Protein AF-A0A554N3Z4-F1 (afdb_monomer_lite)

Secondary structure (DSSP, 8-state):
--------------EEEEEEEEEEEE-TT--TT----EEEEEEETTTTEEEEEEE-SS-EEEEEE-HHHHTSHHHHHHHHSTTTTTHHHHHHHHHTT---HHHHHHHHHHHTTTPPPPEEEEEE--

Structure (mmCIF, N/CA/C/O backbone):
data_AF-A0A554N3Z4-F1
#
_entry.id   AF-A0A554N3Z4-F1
#
loop_
_atom_site.group_PDB
_atom_site.id
_atom_site.type_symbol
_atom_site.label_atom_id
_atom_site.label_alt_id
_atom_site.label_comp_id
_atom_site.label_asym_id
_atom_site.label_entity_id
_atom_site.label_seq_id
_atom_site.pdbx_PDB_ins_code
_atom_site.Cartn_x
_atom_site.Cartn_y
_atom_site.Cartn_z
_atom_site.occupancy
_atom_site.B_iso_or_equiv
_atom_site.auth_seq_id
_atom_site.auth_comp_id
_atom_site.auth_asym_id
_atom_site.auth_atom_id
_atom_site.pdbx_PDB_model_num
ATOM 1 N N . MET A 1 1 ? 14.330 23.420 52.327 1.00 40.69 1 MET A N 1
ATOM 2 C CA . MET A 1 1 ? 14.456 22.226 51.460 1.00 40.69 1 MET A CA 1
ATOM 3 C C . MET A 1 1 ? 13.269 22.189 50.509 1.00 40.69 1 MET A C 1
ATOM 5 O O . MET A 1 1 ? 12.160 21.938 50.955 1.00 40.69 1 MET A O 1
ATOM 9 N N . GLN A 1 2 ? 13.471 22.502 49.230 1.00 38.72 2 GLN A N 1
ATOM 10 C CA . GLN A 1 2 ? 12.403 22.529 48.227 1.00 38.72 2 GLN A CA 1
ATOM 11 C C . GLN A 1 2 ? 12.638 21.361 47.262 1.00 38.72 2 GLN A C 1
ATOM 13 O O . GLN A 1 2 ? 13.585 21.366 46.480 1.00 38.72 2 GLN A O 1
ATOM 18 N N . ILE A 1 3 ? 11.826 20.310 47.387 1.00 46.50 3 ILE A N 1
ATOM 19 C CA . ILE A 1 3 ? 11.937 19.095 46.573 1.00 46.50 3 ILE A CA 1
ATOM 20 C C . ILE A 1 3 ? 11.317 19.403 45.208 1.00 46.50 3 ILE A C 1
ATOM 22 O O . ILE A 1 3 ? 10.097 19.399 45.036 1.00 46.50 3 ILE A O 1
ATOM 26 N N . GLY A 1 4 ? 12.171 19.717 44.235 1.00 44.25 4 GLY A N 1
ATOM 27 C CA . GLY A 1 4 ? 11.774 19.903 42.845 1.00 44.25 4 GLY A CA 1
ATOM 28 C C . GLY A 1 4 ? 11.158 18.619 42.292 1.00 44.25 4 GLY A C 1
ATOM 29 O O . GLY A 1 4 ? 11.845 17.618 42.089 1.00 44.25 4 GLY A O 1
ATOM 30 N N . ARG A 1 5 ? 9.846 18.643 42.035 1.00 50.56 5 ARG A N 1
ATOM 31 C CA . ARG A 1 5 ? 9.133 17.584 41.314 1.00 50.56 5 ARG A CA 1
ATOM 32 C C . ARG A 1 5 ? 9.750 17.426 39.921 1.00 50.56 5 ARG A C 1
ATOM 34 O O . ARG A 1 5 ? 9.451 18.197 39.010 1.00 50.56 5 ARG A O 1
ATOM 41 N N . ARG A 1 6 ? 10.583 16.396 39.735 1.00 53.50 6 ARG A N 1
ATOM 42 C CA . ARG A 1 6 ? 10.962 15.879 38.411 1.00 53.50 6 ARG A CA 1
ATOM 43 C C . ARG A 1 6 ? 9.678 15.488 37.676 1.00 53.50 6 ARG A C 1
ATOM 45 O O . ARG A 1 6 ? 9.094 14.442 37.951 1.00 53.50 6 ARG A O 1
ATOM 52 N N . ARG A 1 7 ? 9.229 16.318 36.730 1.00 53.41 7 ARG A N 1
ATOM 53 C CA . ARG A 1 7 ? 8.229 15.913 35.735 1.00 53.41 7 ARG A CA 1
ATOM 54 C C . ARG A 1 7 ? 8.839 14.765 34.924 1.00 53.41 7 ARG A C 1
ATOM 56 O O . ARG A 1 7 ? 9.687 15.001 34.067 1.00 53.41 7 ARG A O 1
ATOM 63 N N . LYS A 1 8 ? 8.441 13.519 35.203 1.00 54.19 8 LYS A N 1
ATOM 64 C CA . LYS A 1 8 ? 8.665 12.398 34.281 1.00 54.19 8 LYS A CA 1
ATOM 65 C C . LYS A 1 8 ? 7.954 12.775 32.978 1.00 54.19 8 LYS A C 1
ATOM 67 O O . LYS A 1 8 ? 6.728 12.821 32.950 1.00 54.19 8 LYS A O 1
ATOM 72 N N . ARG A 1 9 ? 8.706 13.092 31.917 1.00 52.31 9 ARG A N 1
ATOM 73 C CA . ARG A 1 9 ? 8.156 13.113 30.554 1.00 52.31 9 ARG A CA 1
ATOM 74 C C . ARG A 1 9 ? 7.511 11.745 30.343 1.00 52.31 9 ARG A C 1
ATOM 76 O O . ARG A 1 9 ? 8.215 10.738 30.400 1.00 52.31 9 ARG A O 1
ATOM 83 N N . ALA A 1 10 ? 6.194 11.698 30.159 1.00 57.28 10 ALA A N 1
ATOM 84 C CA . ALA A 1 10 ? 5.533 10.480 29.721 1.00 57.28 10 ALA A CA 1
ATOM 85 C C . ALA A 1 10 ? 6.209 10.056 28.411 1.00 57.28 10 ALA A C 1
ATOM 87 O O . ALA A 1 10 ? 6.204 10.809 27.434 1.00 57.28 10 ALA A O 1
ATOM 88 N N . ARG A 1 11 ? 6.872 8.893 28.408 1.00 61.34 11 ARG A N 1
ATOM 89 C CA . ARG A 1 11 ? 7.298 8.255 27.161 1.00 61.34 11 ARG A CA 1
ATOM 90 C C . ARG A 1 11 ? 6.021 8.094 26.339 1.00 61.34 11 ARG A C 1
ATOM 92 O O . ARG A 1 11 ? 5.112 7.408 26.791 1.00 61.34 11 ARG A O 1
ATOM 99 N N . ARG A 1 12 ? 5.922 8.790 25.199 1.00 62.94 12 ARG A N 1
ATOM 100 C CA . ARG A 1 12 ? 4.794 8.637 24.268 1.00 62.94 12 ARG A CA 1
ATOM 101 C C . ARG A 1 12 ? 4.688 7.151 23.923 1.00 62.94 12 ARG A C 1
ATOM 103 O O . ARG A 1 12 ? 5.619 6.619 23.320 1.00 62.94 12 ARG A O 1
ATOM 110 N N . ALA A 1 13 ? 3.621 6.504 24.385 1.00 83.44 13 ALA A N 1
ATOM 111 C CA . ALA A 1 13 ? 3.390 5.082 24.177 1.00 83.44 13 ALA A CA 1
ATOM 112 C C . ALA A 1 13 ? 3.156 4.805 22.685 1.00 83.44 13 ALA A C 1
ATOM 114 O O . ALA A 1 13 ? 2.546 5.617 21.989 1.00 83.44 13 ALA A O 1
ATOM 115 N N . THR A 1 14 ? 3.684 3.689 22.197 1.00 91.50 14 THR A N 1
ATOM 116 C CA . THR A 1 14 ? 3.415 3.156 20.859 1.00 91.50 14 THR A CA 1
ATOM 117 C C . THR A 1 14 ? 2.363 2.056 20.961 1.00 91.50 14 THR A C 1
ATOM 119 O O . THR A 1 14 ? 2.293 1.369 21.980 1.00 91.50 14 THR A O 1
ATOM 122 N N . THR A 1 15 ? 1.559 1.886 19.915 1.00 92.94 15 THR A N 1
ATOM 123 C CA . THR A 1 15 ? 0.510 0.861 19.824 1.00 92.94 15 THR A CA 1
ATOM 124 C C . THR A 1 15 ? 0.905 -0.161 18.758 1.00 92.94 15 THR A C 1
ATOM 126 O O . THR A 1 15 ? 1.214 0.261 17.641 1.00 92.94 15 THR A O 1
ATOM 129 N N . PRO A 1 16 ? 0.931 -1.471 19.065 1.00 95.50 16 PRO A N 1
ATOM 130 C CA . PRO A 1 16 ? 1.116 -2.517 18.062 1.00 95.50 16 PRO A CA 1
ATOM 131 C C . PRO A 1 16 ? -0.026 -2.518 17.045 1.00 95.50 16 PRO A C 1
ATOM 133 O O . PRO A 1 16 ? -1.200 -2.480 17.417 1.00 95.50 16 PRO A O 1
ATOM 136 N N . VAL A 1 17 ? 0.316 -2.538 15.759 1.00 96.94 17 VAL A N 1
ATOM 137 C CA . VAL A 1 17 ? -0.637 -2.524 14.647 1.00 96.94 17 VAL A CA 1
ATOM 138 C C . VAL A 1 17 ? -0.215 -3.564 13.614 1.00 96.94 17 VAL A C 1
ATOM 140 O O . VAL A 1 17 ? 0.965 -3.671 13.287 1.00 96.94 17 VAL A O 1
ATOM 143 N N . LEU A 1 18 ? -1.182 -4.317 13.085 1.00 98.06 18 LEU A N 1
ATOM 144 C CA . LEU A 1 18 ? -0.946 -5.266 12.000 1.00 98.06 18 LEU A CA 1
ATOM 145 C C . LEU A 1 18 ? -0.909 -4.545 10.653 1.00 98.06 18 LEU A C 1
ATOM 147 O O . LEU A 1 18 ? -1.858 -3.845 10.295 1.00 98.06 18 LEU A O 1
ATOM 151 N N . PHE A 1 19 ? 0.174 -4.754 9.914 1.00 98.31 19 PHE A N 1
ATOM 152 C CA . PHE A 1 19 ? 0.386 -4.261 8.560 1.00 98.31 19 PHE A CA 1
ATOM 153 C C . PHE A 1 19 ? 0.467 -5.436 7.591 1.00 98.31 19 PHE A C 1
ATOM 155 O O . PHE A 1 19 ? 1.204 -6.390 7.835 1.00 98.31 19 PHE A O 1
ATOM 162 N N . HIS A 1 20 ? -0.249 -5.340 6.474 1.00 98.50 20 HIS A N 1
ATOM 163 C CA . HIS A 1 20 ? -0.269 -6.338 5.403 1.00 98.50 20 HIS A CA 1
ATOM 164 C C . HIS A 1 20 ? 0.456 -5.789 4.174 1.00 98.50 20 HIS A C 1
ATOM 166 O O . HIS A 1 20 ? 0.088 -4.707 3.719 1.00 98.50 20 HIS A O 1
ATOM 172 N N . LYS A 1 21 ? 1.452 -6.498 3.631 1.00 98.06 21 LYS A N 1
ATOM 173 C CA . LYS A 1 21 ? 2.196 -6.085 2.428 1.00 98.06 21 LYS A CA 1
ATOM 174 C C . LYS A 1 21 ? 1.338 -6.307 1.193 1.00 98.06 21 LYS A C 1
ATOM 176 O O . LYS A 1 21 ? 1.303 -7.405 0.648 1.00 98.06 21 LYS A O 1
ATOM 181 N N . VAL A 1 22 ? 0.607 -5.279 0.786 1.00 97.69 22 VAL A N 1
ATOM 182 C CA . VAL A 1 22 ? -0.388 -5.386 -0.288 1.00 97.69 22 VAL A CA 1
ATOM 183 C C . VAL A 1 22 ? 0.213 -5.152 -1.665 1.00 97.69 22 VAL A C 1
ATOM 185 O O . VAL A 1 22 ? -0.381 -5.552 -2.653 1.00 97.69 22 VAL A O 1
ATOM 188 N N . CYS A 1 23 ? 1.380 -4.522 -1.766 1.00 97.19 23 CYS A N 1
ATOM 189 C CA . CYS A 1 23 ? 2.087 -4.426 -3.034 1.00 97.19 23 CYS A CA 1
ATOM 190 C C . CYS A 1 23 ? 3.583 -4.226 -2.804 1.00 97.19 23 CYS A C 1
ATOM 192 O O . CYS A 1 23 ? 4.000 -3.588 -1.838 1.00 97.19 23 CYS A O 1
ATOM 194 N N . GLU A 1 24 ? 4.369 -4.782 -3.711 1.00 96.00 24 GLU A N 1
ATOM 195 C CA . GLU A 1 24 ? 5.810 -4.616 -3.833 1.00 96.00 24 GLU A CA 1
ATOM 196 C C . GLU A 1 24 ? 6.132 -4.648 -5.323 1.00 96.00 24 GLU A C 1
ATOM 198 O O . GLU A 1 24 ? 5.538 -5.436 -6.068 1.00 96.00 24 GLU A O 1
ATOM 203 N N . TRP A 1 25 ? 7.047 -3.791 -5.763 1.00 94.75 25 TRP A N 1
ATOM 204 C CA . TRP A 1 25 ? 7.519 -3.820 -7.135 1.00 94.75 25 TRP A CA 1
ATOM 205 C C . TRP A 1 25 ? 8.965 -3.374 -7.268 1.00 94.75 25 TRP A C 1
ATOM 207 O O . TRP A 1 25 ? 9.436 -2.458 -6.592 1.00 94.75 25 TRP A O 1
ATOM 217 N N . GLN A 1 26 ? 9.646 -4.045 -8.193 1.00 93.19 26 GLN A N 1
ATOM 218 C CA . GLN A 1 26 ? 10.992 -3.705 -8.622 1.00 93.19 26 GLN A CA 1
ATOM 219 C C . GLN A 1 26 ? 10.934 -2.585 -9.658 1.00 93.19 26 GLN A C 1
ATOM 221 O O . GLN A 1 26 ? 10.082 -2.591 -10.548 1.00 93.19 26 GLN A O 1
ATOM 226 N N . ARG A 1 27 ? 11.887 -1.662 -9.581 1.00 91.06 27 ARG A N 1
ATOM 227 C CA . ARG A 1 27 ? 12.072 -0.557 -10.526 1.00 91.06 27 ARG A CA 1
ATOM 228 C C . ARG A 1 27 ? 13.212 -0.902 -11.477 1.00 91.06 27 ARG A C 1
ATOM 230 O O . ARG A 1 27 ? 14.347 -0.432 -11.350 1.00 91.06 27 ARG A O 1
ATOM 237 N N . ASN A 1 28 ? 12.916 -1.825 -12.388 1.00 83.19 28 ASN A N 1
ATOM 238 C CA . ASN A 1 28 ? 13.894 -2.382 -13.328 1.00 83.19 28 ASN A CA 1
ATOM 239 C C . ASN A 1 28 ? 14.200 -1.442 -14.503 1.00 83.19 28 ASN A C 1
ATOM 241 O O . ASN A 1 28 ? 15.269 -1.540 -15.095 1.00 83.19 28 ASN A O 1
ATOM 245 N N . ASP A 1 29 ? 13.283 -0.535 -14.818 1.00 81.94 29 ASP A N 1
ATOM 246 C CA . ASP A 1 29 ? 13.330 0.467 -15.888 1.00 81.94 29 ASP A CA 1
ATOM 247 C C . ASP A 1 29 ? 13.738 1.864 -15.388 1.00 81.94 29 ASP A C 1
ATOM 249 O O . ASP A 1 29 ? 13.541 2.863 -16.073 1.00 81.94 29 ASP A O 1
ATOM 253 N N . ARG A 1 30 ? 14.311 1.938 -14.183 1.00 78.81 30 ARG A N 1
ATOM 254 C CA . ARG A 1 30 ? 14.710 3.194 -13.542 1.00 78.81 30 ARG A CA 1
ATOM 255 C C . ARG A 1 30 ? 15.815 3.932 -14.307 1.00 78.81 30 ARG A C 1
ATOM 257 O O . ARG A 1 30 ? 16.681 3.311 -14.928 1.00 78.81 30 ARG A O 1
ATOM 264 N N . ASP A 1 31 ? 15.833 5.259 -14.169 1.00 84.56 31 ASP A N 1
ATOM 265 C CA . ASP A 1 31 ? 16.897 6.099 -14.716 1.00 84.56 31 ASP A CA 1
ATOM 266 C C . ASP A 1 31 ? 18.272 5.721 -14.130 1.00 84.56 31 ASP A C 1
ATOM 268 O O . ASP A 1 31 ? 18.363 5.381 -12.948 1.00 84.56 31 ASP A O 1
ATOM 272 N N . PRO A 1 32 ? 19.379 5.854 -14.890 1.00 76.25 32 PRO A N 1
ATOM 273 C CA . PRO A 1 32 ? 20.726 5.488 -14.431 1.00 76.25 32 PRO A CA 1
ATOM 274 C C . PRO A 1 32 ? 21.237 6.218 -13.172 1.00 76.25 32 PRO A C 1
ATOM 276 O O . PRO A 1 32 ? 22.281 5.844 -12.641 1.00 76.25 32 PRO A O 1
ATOM 279 N N . GLY A 1 33 ? 20.542 7.262 -12.707 1.00 80.38 33 GLY A N 1
ATOM 280 C CA . GLY A 1 33 ? 20.837 7.984 -11.463 1.00 80.38 33 GLY A CA 1
ATOM 281 C C . GLY A 1 33 ? 19.896 7.661 -10.297 1.00 80.38 33 GLY A C 1
ATOM 282 O O . GLY A 1 33 ? 20.112 8.163 -9.195 1.00 80.38 33 GLY A O 1
ATOM 283 N N . ASP A 1 34 ? 18.859 6.854 -10.518 1.00 86.69 34 ASP A N 1
ATOM 284 C CA . ASP A 1 34 ? 17.905 6.479 -9.481 1.00 86.69 34 ASP A CA 1
ATOM 285 C C . ASP A 1 34 ? 18.440 5.292 -8.673 1.00 86.69 34 ASP A C 1
ATOM 287 O O . ASP A 1 34 ? 18.704 4.202 -9.194 1.00 86.69 34 ASP A O 1
ATOM 291 N N . VAL A 1 35 ? 18.625 5.526 -7.377 1.00 90.06 35 VAL A N 1
ATOM 292 C CA . VAL A 1 35 ? 19.154 4.526 -6.447 1.00 90.06 35 VAL A CA 1
ATOM 293 C C . VAL A 1 35 ? 18.073 3.572 -5.953 1.00 90.06 35 VAL A C 1
ATOM 295 O O . VAL A 1 35 ? 18.400 2.470 -5.525 1.00 90.06 35 VAL A O 1
ATOM 298 N N . VAL A 1 36 ? 16.792 3.948 -6.028 1.00 93.00 36 VAL A N 1
ATOM 299 C CA . VAL A 1 36 ? 15.694 3.123 -5.517 1.00 93.00 36 VAL A CA 1
ATOM 300 C C . VAL A 1 36 ? 15.447 1.956 -6.468 1.00 93.00 36 VAL A C 1
ATOM 302 O O . VAL A 1 36 ? 15.023 2.137 -7.610 1.00 93.00 36 VAL A O 1
ATOM 305 N N . THR A 1 37 ? 15.675 0.743 -5.973 1.00 94.06 37 THR A N 1
ATOM 306 C CA . THR A 1 37 ? 15.511 -0.508 -6.719 1.00 94.06 37 THR A CA 1
ATOM 307 C C . THR A 1 37 ? 14.150 -1.152 -6.493 1.00 94.06 37 THR A C 1
ATOM 309 O O . THR A 1 37 ? 13.633 -1.796 -7.401 1.00 94.06 37 THR A O 1
ATOM 312 N N . GLU A 1 38 ? 13.528 -0.924 -5.338 1.00 95.75 38 GLU A N 1
ATOM 313 C CA . GLU A 1 38 ? 12.231 -1.501 -4.981 1.00 95.75 38 GLU A CA 1
ATOM 314 C C . GLU A 1 38 ? 11.381 -0.499 -4.197 1.00 95.75 38 GLU A C 1
ATOM 316 O O . GLU A 1 38 ? 11.889 0.332 -3.437 1.00 95.75 38 GLU A O 1
ATOM 321 N N . ARG A 1 39 ? 10.064 -0.599 -4.371 1.00 96.75 39 ARG A N 1
ATOM 322 C CA . ARG A 1 39 ? 9.065 0.090 -3.556 1.00 96.75 39 ARG A CA 1
ATOM 323 C C . ARG A 1 39 ? 8.033 -0.900 -3.044 1.00 96.75 39 ARG A C 1
ATOM 325 O O . ARG A 1 39 ? 7.805 -1.950 -3.644 1.00 96.75 39 ARG A O 1
ATOM 332 N N . GLY A 1 40 ? 7.336 -0.526 -1.981 1.00 96.88 40 GLY A N 1
ATOM 333 C CA . GLY A 1 40 ? 6.152 -1.267 -1.582 1.00 96.88 40 GLY A CA 1
ATOM 334 C C . GLY A 1 40 ? 5.238 -0.526 -0.625 1.00 96.88 40 GLY A C 1
ATOM 335 O O . GLY A 1 40 ? 5.588 0.494 -0.026 1.00 96.88 40 GLY A O 1
ATOM 336 N N . VAL A 1 41 ? 4.036 -1.077 -0.501 1.00 98.00 41 VAL A N 1
ATOM 337 C CA . VAL A 1 41 ? 2.926 -0.528 0.272 1.00 98.00 41 VAL A CA 1
ATOM 338 C C . VAL A 1 41 ? 2.403 -1.596 1.222 1.00 98.00 41 VAL A C 1
ATOM 340 O O . VAL A 1 41 ? 2.105 -2.729 0.834 1.00 98.00 41 VAL A O 1
ATOM 343 N N . TRP A 1 42 ? 2.242 -1.201 2.478 1.00 98.38 42 TRP A N 1
ATOM 344 C CA . TRP A 1 42 ? 1.598 -1.976 3.518 1.00 98.38 42 TRP A CA 1
ATOM 345 C C . TRP A 1 42 ? 0.364 -1.251 4.039 1.00 98.38 42 TRP A C 1
ATOM 347 O O . TRP A 1 42 ? 0.400 -0.044 4.275 1.00 98.38 42 TRP A O 1
ATOM 357 N N . LEU A 1 43 ? -0.711 -1.989 4.301 1.00 98.31 43 LEU A N 1
ATOM 358 C CA . LEU A 1 43 ? -1.936 -1.434 4.871 1.00 98.31 43 LEU A CA 1
ATOM 359 C C . LEU A 1 43 ? -2.200 -1.971 6.266 1.00 98.31 43 LEU A C 1
ATOM 361 O O . LEU A 1 43 ? -2.217 -3.179 6.491 1.00 98.31 43 LEU A O 1
ATOM 365 N N . ALA A 1 44 ? -2.482 -1.054 7.186 1.00 98.06 44 ALA A N 1
ATOM 366 C CA . ALA A 1 44 ? -3.062 -1.358 8.479 1.00 98.06 44 ALA A CA 1
ATOM 367 C C . ALA A 1 44 ? -4.553 -1.019 8.460 1.00 98.06 44 ALA A C 1
ATOM 369 O O . ALA A 1 44 ? -4.961 0.101 8.782 1.00 98.06 44 ALA A O 1
ATOM 370 N N . PHE A 1 45 ? -5.382 -1.999 8.096 1.00 97.62 45 PHE A N 1
ATOM 371 C CA . PHE A 1 45 ? -6.820 -1.791 7.904 1.00 97.62 45 PHE A CA 1
ATOM 372 C C . PHE A 1 45 ? -7.520 -1.250 9.159 1.00 97.62 45 PHE A C 1
ATOM 374 O O . PHE A 1 45 ? -8.309 -0.316 9.073 1.00 97.62 45 PHE A O 1
ATOM 381 N N . THR A 1 46 ? -7.217 -1.809 10.335 1.00 95.12 46 THR A N 1
ATOM 382 C CA . THR A 1 46 ? -7.857 -1.404 11.600 1.00 95.12 46 THR A CA 1
ATOM 383 C C . THR A 1 46 ? -7.422 -0.008 12.049 1.00 95.12 46 THR A C 1
ATOM 385 O O . THR A 1 46 ? -8.244 0.772 12.513 1.00 95.12 46 THR A O 1
ATOM 388 N N . ALA A 1 47 ? -6.135 0.321 11.899 1.00 95.50 47 ALA A N 1
ATOM 389 C CA . ALA A 1 47 ? -5.593 1.610 12.328 1.00 95.50 47 ALA A CA 1
ATOM 390 C C . ALA A 1 47 ? -5.768 2.726 11.285 1.00 95.50 47 ALA A C 1
ATOM 392 O O . ALA A 1 47 ? -5.484 3.883 11.589 1.00 95.50 47 ALA A O 1
ATOM 393 N N . ARG A 1 48 ? -6.214 2.393 10.064 1.00 95.50 48 ARG A N 1
ATOM 394 C CA . ARG A 1 48 ? -6.333 3.329 8.933 1.00 95.50 48 ARG A CA 1
ATOM 395 C C . ARG A 1 48 ? -5.020 4.073 8.684 1.00 95.50 48 ARG A C 1
ATOM 397 O O . ARG A 1 48 ? -4.959 5.304 8.679 1.00 95.50 48 ARG A O 1
ATOM 404 N N . ARG A 1 49 ? -3.948 3.292 8.549 1.00 96.38 49 ARG A N 1
ATOM 405 C CA . ARG A 1 49 ? -2.595 3.768 8.246 1.00 96.38 49 ARG A CA 1
ATOM 406 C C . ARG A 1 49 ? -2.030 3.005 7.063 1.00 96.38 49 ARG A C 1
ATOM 408 O O . ARG A 1 49 ? -2.364 1.836 6.849 1.00 96.38 49 ARG A O 1
ATOM 415 N N . VAL A 1 50 ? -1.145 3.672 6.343 1.00 97.50 50 VAL A N 1
ATOM 416 C CA . VAL A 1 50 ? -0.382 3.099 5.240 1.00 97.50 50 VAL A CA 1
ATOM 417 C C . VAL A 1 50 ? 1.085 3.174 5.622 1.00 97.50 50 VAL A C 1
ATOM 419 O O . VAL A 1 50 ? 1.532 4.216 6.092 1.00 97.50 50 VAL A O 1
ATOM 422 N N . ALA A 1 51 ? 1.833 2.092 5.451 1.00 97.62 51 ALA A N 1
ATOM 423 C CA . ALA A 1 51 ? 3.284 2.178 5.455 1.00 97.62 51 ALA A CA 1
ATOM 424 C C . ALA A 1 51 ? 3.784 2.057 4.023 1.00 97.62 51 ALA A C 1
ATOM 426 O O . ALA A 1 51 ? 3.402 1.142 3.300 1.00 97.62 51 ALA A O 1
ATOM 427 N N . VAL A 1 52 ? 4.634 2.982 3.624 1.00 97.19 52 VAL A N 1
ATOM 428 C CA . VAL A 1 52 ? 5.297 2.982 2.325 1.00 97.19 52 VAL A CA 1
ATOM 429 C C . VAL A 1 52 ? 6.783 2.812 2.559 1.00 97.19 52 VAL A C 1
ATOM 431 O O . VAL A 1 52 ? 7.303 3.269 3.583 1.00 97.19 52 VAL A O 1
ATOM 434 N N . TYR A 1 53 ? 7.469 2.143 1.644 1.00 96.44 53 TYR A N 1
ATOM 435 C CA . TYR A 1 53 ? 8.916 2.048 1.713 1.00 96.44 53 TYR A CA 1
ATOM 436 C C . TYR A 1 53 ? 9.562 2.107 0.337 1.00 96.44 53 TYR A C 1
ATOM 438 O O . TYR A 1 53 ? 8.954 1.752 -0.673 1.00 96.44 53 TYR A O 1
ATOM 446 N N . GLU A 1 54 ? 10.813 2.545 0.342 1.00 96.75 54 GLU A N 1
ATOM 447 C CA . GLU A 1 54 ? 11.743 2.470 -0.777 1.00 96.75 54 GLU A CA 1
ATOM 448 C C . GLU A 1 54 ? 12.995 1.725 -0.306 1.00 96.75 54 GLU A C 1
ATOM 450 O O . GLU A 1 54 ? 13.431 1.888 0.839 1.00 96.75 54 GLU A O 1
ATOM 455 N N . PHE A 1 55 ? 13.562 0.895 -1.171 1.00 96.00 55 PHE A N 1
ATOM 456 C CA . PHE A 1 55 ? 14.809 0.179 -0.927 1.00 96.00 55 PHE A CA 1
ATOM 457 C C . PHE A 1 55 ? 15.814 0.548 -2.012 1.00 96.00 55 PHE A C 1
ATOM 459 O O . PHE A 1 55 ? 15.486 0.515 -3.198 1.00 96.00 55 PHE A O 1
ATOM 466 N N . ASP A 1 56 ? 17.029 0.912 -1.614 1.00 93.81 56 ASP A N 1
ATOM 467 C CA . A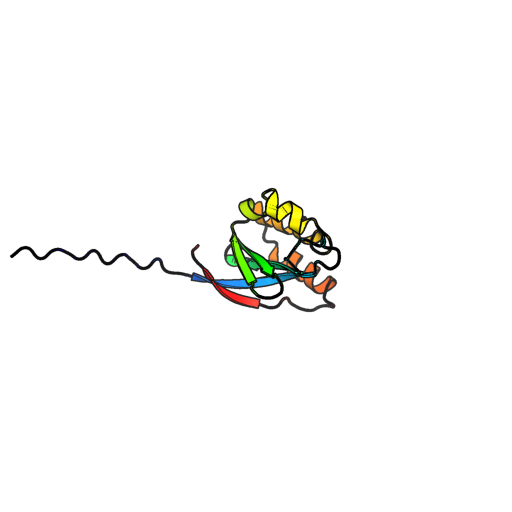SP A 1 56 ? 18.078 1.393 -2.524 1.00 93.81 56 ASP A CA 1
ATOM 468 C C . ASP A 1 56 ? 19.135 0.324 -2.871 1.00 93.81 56 ASP A C 1
ATOM 470 O O . ASP A 1 56 ? 20.177 0.613 -3.459 1.00 93.81 56 ASP A O 1
ATOM 474 N N . GLY A 1 57 ? 18.880 -0.937 -2.505 1.00 90.44 57 GLY A N 1
ATOM 475 C CA . GLY A 1 57 ? 19.854 -2.027 -2.607 1.00 90.44 57 GLY A CA 1
ATOM 476 C C . GLY A 1 57 ? 20.678 -2.248 -1.334 1.00 90.44 57 GLY A C 1
ATOM 477 O O . GLY A 1 57 ? 21.295 -3.307 -1.195 1.00 90.44 57 GLY A O 1
ATOM 478 N N . ARG A 1 58 ? 20.674 -1.298 -0.392 1.00 93.81 58 ARG A N 1
ATOM 479 C CA . ARG A 1 58 ? 21.413 -1.377 0.874 1.00 93.81 58 ARG A CA 1
ATOM 480 C C . ARG A 1 58 ? 20.510 -1.190 2.086 1.00 93.81 58 ARG A C 1
ATOM 482 O O . ARG A 1 58 ? 20.551 -2.014 2.997 1.00 93.81 58 ARG A O 1
ATOM 489 N N . ASP A 1 59 ? 19.715 -0.130 2.088 1.00 95.06 59 ASP A N 1
ATOM 490 C CA . ASP A 1 59 ? 18.910 0.313 3.215 1.00 95.06 59 ASP A CA 1
ATOM 491 C C . ASP A 1 59 ? 17.432 0.429 2.819 1.00 95.06 59 ASP A C 1
ATOM 493 O O . ASP A 1 59 ? 17.070 0.732 1.682 1.00 95.06 59 ASP A O 1
ATOM 497 N N . THR A 1 60 ? 16.548 0.150 3.782 1.00 95.38 60 THR A N 1
ATOM 498 C CA . THR A 1 60 ? 15.100 0.333 3.619 1.00 95.38 60 THR A CA 1
ATOM 499 C C . THR A 1 60 ? 14.668 1.624 4.295 1.00 95.38 60 THR A C 1
ATOM 501 O O . THR A 1 60 ? 14.789 1.777 5.513 1.00 95.38 60 THR A O 1
ATOM 504 N N . HIS A 1 61 ? 14.093 2.528 3.514 1.00 94.12 61 HIS A N 1
ATOM 505 C CA . HIS A 1 61 ? 13.520 3.779 3.985 1.00 94.12 61 HIS A CA 1
ATOM 506 C C . HIS A 1 61 ? 12.004 3.638 4.037 1.00 94.12 61 HIS A C 1
ATOM 508 O O . HIS A 1 61 ? 11.343 3.659 3.004 1.00 94.12 61 HIS A O 1
ATOM 514 N N . ALA A 1 62 ? 11.452 3.483 5.240 1.00 94.19 62 ALA A N 1
ATOM 515 C CA . ALA A 1 62 ? 10.020 3.297 5.446 1.00 94.19 62 ALA A CA 1
ATOM 516 C C . ALA A 1 62 ? 9.400 4.441 6.253 1.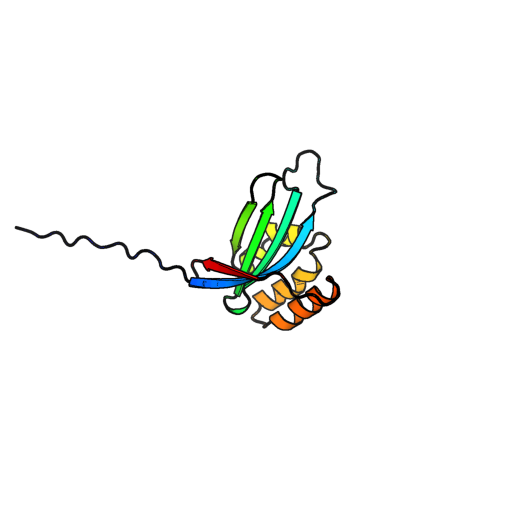00 94.19 62 ALA A C 1
ATOM 518 O O . ALA A 1 62 ? 9.999 4.950 7.205 1.00 94.19 62 ALA A O 1
ATOM 519 N N . ALA A 1 63 ? 8.166 4.797 5.910 1.00 94.75 63 ALA A N 1
ATOM 520 C CA . ALA A 1 63 ? 7.360 5.767 6.637 1.00 94.75 63 ALA A CA 1
ATOM 521 C C . ALA A 1 63 ? 5.939 5.235 6.834 1.00 94.75 63 ALA A C 1
ATOM 523 O O . ALA A 1 63 ? 5.375 4.607 5.942 1.00 94.75 63 ALA A O 1
ATOM 524 N N . VAL A 1 64 ? 5.359 5.511 8.004 1.00 96.25 64 VAL A N 1
ATOM 525 C CA . VAL A 1 64 ? 3.943 5.256 8.290 1.00 96.25 64 VAL A CA 1
ATOM 526 C C . VAL A 1 64 ? 3.206 6.580 8.179 1.00 96.25 64 VAL A C 1
ATOM 528 O O . VAL A 1 64 ? 3.522 7.518 8.908 1.00 96.25 64 VAL A O 1
ATOM 531 N N . LEU A 1 65 ? 2.241 6.632 7.273 1.00 95.50 65 LEU A N 1
ATOM 532 C CA . LEU A 1 65 ? 1.553 7.834 6.831 1.00 95.50 65 LEU A CA 1
ATOM 533 C C . LEU A 1 65 ? 0.040 7.703 7.021 1.00 95.50 65 LEU A C 1
ATOM 535 O O . LEU A 1 65 ? -0.525 6.597 7.100 1.00 95.50 65 LEU A O 1
ATOM 539 N N . GLN A 1 66 ? -0.621 8.851 7.091 1.00 94.62 66 GLN A N 1
ATOM 540 C CA . GLN A 1 66 ? -2.061 8.941 6.898 1.00 94.62 66 GLN A CA 1
ATOM 541 C C . GLN A 1 66 ? -2.416 8.777 5.413 1.00 94.62 66 GLN A C 1
ATOM 543 O O . GLN A 1 66 ? -1.573 8.887 4.525 1.00 94.62 66 GLN A O 1
ATOM 548 N N . LEU A 1 67 ? -3.679 8.448 5.142 1.00 93.62 67 LEU A N 1
ATOM 549 C CA . LEU A 1 67 ? -4.151 8.166 3.784 1.00 93.62 67 LEU A CA 1
ATOM 550 C C . LEU A 1 67 ? -4.099 9.400 2.871 1.00 93.62 67 LEU A C 1
ATOM 552 O O . LEU A 1 67 ? -3.757 9.266 1.704 1.00 93.62 67 LEU A O 1
ATOM 556 N N . ASP A 1 68 ? -4.394 10.585 3.399 1.00 93.06 68 ASP A N 1
ATOM 557 C CA . ASP A 1 68 ? -4.291 11.863 2.689 1.00 93.06 68 ASP A CA 1
ATOM 558 C C . ASP A 1 68 ? -2.841 12.226 2.344 1.00 93.06 68 ASP A C 1
ATOM 560 O O . ASP A 1 68 ? -2.585 12.746 1.264 1.00 93.06 68 ASP A O 1
ATOM 564 N N . GLU A 1 69 ? -1.882 11.890 3.210 1.00 93.94 69 GLU A N 1
ATOM 565 C CA . GLU A 1 69 ? -0.452 12.070 2.925 1.00 93.94 69 GLU A CA 1
ATOM 566 C C . GLU A 1 69 ? 0.028 11.156 1.785 1.00 93.94 69 GLU A C 1
ATOM 568 O O . GLU A 1 69 ? 0.864 11.561 0.977 1.00 93.94 69 GLU A O 1
ATOM 573 N N . VAL A 1 70 ? -0.506 9.932 1.692 1.00 93.94 70 VAL A N 1
ATOM 574 C CA . VAL A 1 70 ? -0.200 8.995 0.592 1.00 93.94 70 VAL A CA 1
ATOM 575 C C . VAL A 1 70 ? -0.835 9.444 -0.719 1.00 93.94 70 VAL A C 1
ATOM 577 O O . VAL A 1 70 ? -0.202 9.340 -1.763 1.00 93.94 70 VAL A O 1
ATOM 580 N N . LEU A 1 71 ? -2.065 9.956 -0.656 1.00 94.25 71 LEU A N 1
ATOM 581 C CA . LEU A 1 71 ? -2.785 10.521 -1.800 1.00 94.25 71 LEU A CA 1
ATOM 582 C C . LEU A 1 71 ? -2.342 11.961 -2.129 1.00 94.25 71 LEU A C 1
ATOM 584 O O . LEU A 1 71 ? -2.967 12.632 -2.942 1.00 94.25 71 LEU A O 1
ATOM 588 N N . GLY A 1 72 ? -1.274 12.453 -1.497 1.00 91.75 72 GLY A N 1
ATOM 589 C CA . GLY A 1 72 ? -0.546 13.624 -1.970 1.00 91.75 72 GLY A CA 1
ATOM 590 C C . GLY A 1 72 ? 0.293 13.289 -3.207 1.00 91.75 72 GLY A C 1
ATOM 591 O O . GLY A 1 72 ? 0.624 12.127 -3.449 1.00 91.75 72 GLY A O 1
ATOM 592 N N . SER A 1 73 ? 0.696 14.319 -3.960 1.00 83.00 73 SER A N 1
ATOM 593 C CA . SER A 1 73 ? 1.356 14.172 -5.270 1.00 83.00 73 SER A CA 1
ATOM 594 C C . SER A 1 73 ? 2.520 13.174 -5.265 1.00 83.00 73 SER A C 1
ATOM 596 O O . SER A 1 73 ? 2.566 12.277 -6.096 1.00 83.00 73 SER A O 1
ATOM 598 N N . THR A 1 74 ? 3.414 13.247 -4.275 1.00 88.75 74 THR A N 1
ATOM 599 C CA . THR A 1 74 ? 4.648 12.447 -4.267 1.00 88.75 74 THR A CA 1
ATOM 600 C C . THR A 1 74 ? 4.418 10.936 -4.238 1.00 88.75 74 THR A C 1
ATOM 602 O O . THR A 1 74 ? 5.100 10.209 -4.952 1.00 88.75 74 THR A O 1
ATOM 605 N N . TRP A 1 75 ? 3.530 10.431 -3.377 1.00 93.06 75 TRP A N 1
ATOM 606 C CA . TRP A 1 75 ? 3.306 8.982 -3.264 1.00 93.06 75 TRP A CA 1
ATOM 607 C C . TRP A 1 75 ? 2.211 8.495 -4.198 1.00 93.06 75 TRP A C 1
ATOM 609 O O . TRP A 1 75 ? 2.311 7.370 -4.682 1.00 93.06 75 TRP A O 1
ATOM 619 N N . GLN A 1 76 ? 1.228 9.338 -4.506 1.00 94.88 76 GLN A N 1
ATOM 620 C CA . GLN A 1 76 ? 0.220 9.021 -5.503 1.00 94.88 76 GLN A CA 1
ATOM 621 C C . GLN A 1 76 ? 0.868 8.756 -6.865 1.00 94.88 76 GLN A C 1
ATOM 623 O O . GLN A 1 76 ? 0.618 7.700 -7.434 1.00 94.88 76 GLN A O 1
ATOM 628 N N . GLU A 1 77 ? 1.751 9.643 -7.338 1.00 93.25 77 GLU A N 1
ATOM 629 C CA . GLU A 1 77 ? 2.467 9.473 -8.614 1.00 93.25 77 GLU A CA 1
ATOM 630 C C . GLU A 1 77 ? 3.272 8.167 -8.640 1.00 93.25 77 GLU A C 1
ATOM 632 O O . GLU A 1 77 ? 3.207 7.415 -9.607 1.00 93.25 77 GLU A O 1
ATOM 637 N N . LYS A 1 78 ? 3.966 7.838 -7.542 1.00 93.62 78 LYS A N 1
ATOM 638 C CA . LYS A 1 78 ? 4.741 6.591 -7.430 1.00 93.62 78 LYS A CA 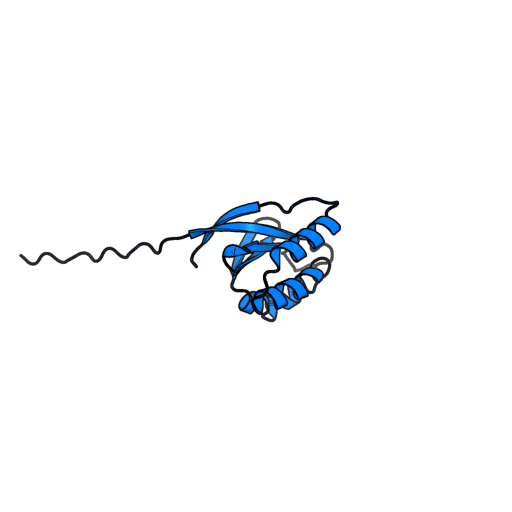1
ATOM 639 C C . LYS A 1 78 ? 3.864 5.338 -7.439 1.00 93.62 78 LYS A C 1
ATOM 641 O O . LYS A 1 78 ? 4.309 4.303 -7.922 1.00 93.62 78 LYS A O 1
ATOM 646 N N . ILE A 1 79 ? 2.670 5.392 -6.847 1.00 95.12 79 ILE A N 1
ATOM 647 C CA . ILE A 1 79 ? 1.737 4.255 -6.795 1.00 95.12 79 ILE A CA 1
ATOM 648 C C . ILE A 1 79 ? 0.959 4.128 -8.111 1.00 95.12 79 ILE A C 1
ATOM 650 O O . ILE A 1 79 ? 0.558 3.021 -8.448 1.00 95.12 79 ILE A O 1
ATOM 654 N N . ASP A 1 80 ? 0.786 5.212 -8.871 1.00 93.56 80 ASP A N 1
ATOM 655 C CA . ASP A 1 80 ? 0.177 5.190 -10.211 1.00 93.56 80 ASP A CA 1
ATOM 656 C C . ASP A 1 80 ? 1.038 4.441 -11.247 1.00 93.56 80 ASP A C 1
ATOM 658 O O . ASP A 1 80 ? 0.564 4.031 -12.305 1.00 93.56 80 ASP A O 1
ATOM 662 N N . GLU A 1 81 ? 2.311 4.191 -10.934 1.00 88.69 81 GLU A N 1
ATOM 663 C CA . GLU A 1 81 ? 3.183 3.347 -11.745 1.00 88.69 81 GLU A CA 1
ATOM 664 C C . GLU A 1 81 ? 2.725 1.873 -11.722 1.00 88.69 81 GLU A C 1
ATOM 666 O O . GLU A 1 81 ? 2.313 1.312 -10.699 1.00 88.69 81 GLU A O 1
ATOM 671 N N . ALA A 1 82 ? 2.847 1.184 -12.860 1.00 87.38 82 ALA A N 1
ATOM 672 C CA . ALA A 1 82 ? 2.688 -0.265 -12.888 1.00 87.38 82 ALA A CA 1
ATOM 673 C C . ALA A 1 82 ? 3.810 -0.938 -12.068 1.00 87.38 82 ALA A C 1
ATOM 675 O O . ALA A 1 82 ? 4.957 -0.501 -12.123 1.00 87.38 82 ALA A O 1
ATOM 676 N N . PRO A 1 83 ? 3.519 -2.026 -11.333 1.00 91.06 83 PRO A N 1
ATOM 677 C CA . PRO A 1 83 ? 2.253 -2.744 -11.231 1.00 91.06 83 PRO A CA 1
ATOM 678 C C . PRO A 1 83 ? 1.343 -2.251 -10.091 1.00 91.06 83 PRO A C 1
ATOM 680 O O . PRO A 1 83 ? 0.358 -2.928 -9.809 1.00 91.06 83 PRO A O 1
ATOM 683 N N . ALA A 1 84 ? 1.655 -1.142 -9.414 1.00 94.69 84 ALA A N 1
ATOM 684 C CA . ALA A 1 84 ? 0.985 -0.699 -8.189 1.00 94.69 84 ALA A CA 1
ATOM 685 C C . ALA A 1 84 ? -0.329 0.071 -8.420 1.00 94.69 84 ALA A C 1
ATOM 687 O O . ALA A 1 84 ? -1.156 0.111 -7.508 1.00 94.69 84 ALA A O 1
ATOM 688 N N . ALA A 1 85 ? -0.565 0.580 -9.635 1.00 95.50 85 ALA A N 1
ATOM 689 C CA . ALA A 1 85 ? -1.695 1.457 -9.987 1.00 95.50 85 ALA A CA 1
ATOM 690 C C . ALA A 1 85 ? -3.076 0.994 -9.482 1.00 95.50 85 ALA A C 1
ATOM 692 O O . ALA A 1 85 ? -3.921 1.800 -9.099 1.00 95.50 85 ALA A O 1
ATOM 693 N N . TRP A 1 86 ? -3.313 -0.319 -9.416 1.00 96.12 86 TRP A N 1
ATOM 694 C CA . TRP A 1 86 ? -4.578 -0.886 -8.928 1.00 96.12 86 TRP A CA 1
ATOM 695 C C . TRP A 1 86 ? -4.913 -0.519 -7.478 1.00 96.12 86 TRP A C 1
ATOM 697 O O . TRP A 1 86 ? -6.082 -0.545 -7.093 1.00 96.12 86 TRP A O 1
ATOM 707 N N . LEU A 1 87 ? -3.907 -0.193 -6.663 1.00 97.06 87 LEU A N 1
ATOM 708 C CA . LEU A 1 87 ? -4.109 0.193 -5.273 1.00 97.06 87 LEU A CA 1
ATOM 709 C C . LEU A 1 87 ? -4.768 1.562 -5.136 1.00 97.06 87 LEU A C 1
ATOM 711 O O . LEU A 1 87 ? -5.444 1.774 -4.131 1.00 97.06 87 LEU A O 1
ATOM 715 N N . LEU A 1 88 ? -4.597 2.478 -6.095 1.00 96.50 88 LEU A N 1
ATOM 716 C CA . LEU A 1 88 ? -5.043 3.866 -5.944 1.00 96.50 88 LEU A CA 1
ATOM 717 C C . LEU A 1 88 ? -6.537 3.962 -5.644 1.00 96.50 88 LEU A C 1
ATOM 719 O O . LEU A 1 88 ? -6.920 4.561 -4.642 1.00 96.50 88 LEU A O 1
ATOM 723 N N . THR A 1 89 ? -7.376 3.266 -6.414 1.00 96.38 89 THR A N 1
ATOM 724 C CA . THR A 1 89 ? -8.827 3.257 -6.178 1.00 96.38 89 THR A CA 1
ATOM 725 C C . THR A 1 89 ? -9.188 2.713 -4.792 1.00 96.38 89 THR A C 1
ATOM 727 O O . THR A 1 89 ? -10.130 3.188 -4.152 1.00 96.38 89 THR A O 1
ATOM 730 N N . HIS A 1 90 ? -8.446 1.726 -4.280 1.00 98.00 90 HIS A N 1
ATOM 731 C CA . HIS A 1 90 ? -8.661 1.231 -2.919 1.00 98.00 90 HIS A CA 1
ATOM 732 C C . HIS A 1 90 ? -8.215 2.248 -1.873 1.00 98.00 90 HIS A C 1
ATOM 734 O O . HIS A 1 90 ? -8.922 2.438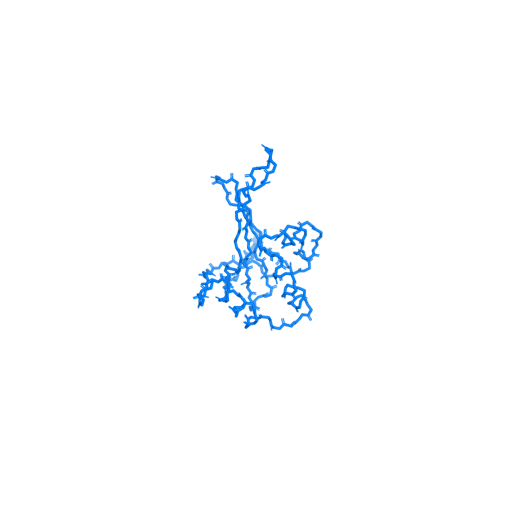 -0.888 1.00 98.00 90 HIS A O 1
ATOM 740 N N . LEU A 1 91 ? -7.085 2.924 -2.077 1.00 97.50 91 LEU A N 1
ATOM 741 C CA . LEU A 1 91 ? -6.576 3.954 -1.170 1.00 97.50 91 LEU A CA 1
ATOM 742 C C . LEU A 1 91 ? -7.515 5.163 -1.098 1.00 97.50 91 LEU A C 1
ATOM 744 O O . LEU A 1 91 ? -7.800 5.632 0.001 1.00 97.50 91 LEU A O 1
ATOM 748 N N . GLU A 1 92 ? -8.066 5.611 -2.224 1.00 96.81 92 GLU A N 1
ATOM 749 C CA . GLU A 1 92 ? -9.058 6.693 -2.296 1.00 96.81 92 GLU A CA 1
ATOM 750 C C . GLU A 1 92 ? -10.332 6.349 -1.516 1.00 96.81 92 GLU A C 1
ATOM 752 O O . GLU A 1 92 ? -10.775 7.107 -0.648 1.00 96.81 92 GLU A O 1
ATOM 757 N N . ARG A 1 93 ? -10.898 5.159 -1.757 1.00 97.56 93 ARG A N 1
ATOM 758 C CA . ARG A 1 93 ? -12.057 4.658 -0.997 1.00 97.56 93 ARG A CA 1
ATOM 759 C C . ARG A 1 93 ? -11.724 4.506 0.481 1.00 97.56 93 ARG A C 1
ATOM 761 O O . ARG A 1 93 ? -12.548 4.804 1.349 1.00 97.56 93 ARG A O 1
ATOM 768 N N . PHE A 1 94 ? -10.515 4.046 0.787 1.00 97.44 94 PHE A N 1
ATOM 769 C CA . PHE A 1 94 ? -10.093 3.893 2.164 1.00 97.44 94 PHE A CA 1
ATOM 770 C C . PHE A 1 94 ? -10.018 5.258 2.843 1.00 97.44 94 PHE A C 1
ATOM 772 O O . PHE A 1 94 ? -10.580 5.407 3.927 1.00 97.44 94 PHE A O 1
ATOM 779 N N . ALA A 1 95 ? -9.438 6.271 2.191 1.00 95.38 95 ALA A N 1
ATOM 780 C CA . ALA A 1 95 ? -9.388 7.654 2.661 1.00 95.38 95 ALA A CA 1
ATOM 781 C C . ALA A 1 95 ? -10.790 8.225 2.919 1.00 95.38 95 ALA A C 1
ATOM 783 O O . ALA A 1 95 ? -11.010 8.844 3.960 1.00 95.38 95 ALA A O 1
ATOM 784 N N . SER A 1 96 ? -11.769 7.905 2.065 1.00 95.31 96 SER A N 1
ATOM 785 C CA . SER A 1 96 ? -13.166 8.338 2.215 1.00 95.31 96 SER A CA 1
ATOM 786 C C . SER A 1 96 ? -13.959 7.605 3.310 1.00 95.31 96 SER A C 1
ATOM 788 O O . SER A 1 96 ? -15.161 7.822 3.448 1.00 95.31 96 SER A O 1
ATOM 790 N N .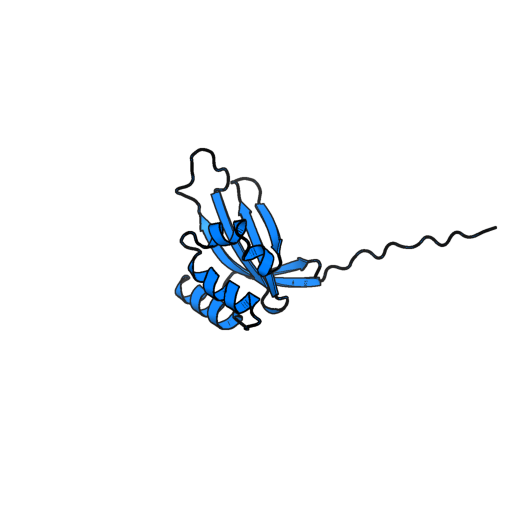 GLY A 1 97 ? -13.327 6.714 4.081 1.00 94.81 97 GLY A N 1
ATOM 791 C CA . GLY A 1 97 ? -13.966 6.024 5.207 1.00 94.81 97 GLY A CA 1
ATOM 792 C C . GLY A 1 97 ? -14.476 4.615 4.904 1.00 94.81 97 GLY A C 1
ATOM 793 O O . GLY A 1 97 ? -14.956 3.951 5.819 1.00 94.81 97 GLY A O 1
ATOM 794 N N . VAL A 1 98 ? -14.345 4.127 3.669 1.00 97.25 98 VAL A N 1
ATOM 795 C CA . VAL A 1 98 ? -14.825 2.790 3.285 1.00 97.25 98 VAL A CA 1
ATOM 796 C C . VAL A 1 98 ? -13.907 1.714 3.869 1.00 97.25 98 VAL A C 1
ATOM 798 O O . VAL A 1 98 ? -12.684 1.855 3.849 1.00 97.25 98 VAL A O 1
ATOM 801 N N . ASP A 1 99 ? -14.482 0.618 4.371 1.00 96.94 99 ASP A N 1
ATOM 802 C CA . ASP A 1 99 ? -13.704 -0.583 4.681 1.00 96.94 99 ASP A CA 1
ATOM 803 C C . ASP A 1 99 ? -13.350 -1.313 3.380 1.00 96.94 99 ASP A C 1
ATOM 805 O O . ASP A 1 99 ? -14.202 -1.911 2.721 1.00 96.94 99 ASP A O 1
ATOM 809 N N . VAL A 1 100 ? -12.077 -1.230 3.001 1.00 97.81 100 VAL A N 1
ATOM 810 C CA . VAL A 1 100 ? -11.547 -1.822 1.768 1.00 97.81 100 VAL A CA 1
ATOM 811 C C . VAL A 1 100 ? -10.871 -3.170 1.996 1.00 97.81 100 VAL A C 1
ATOM 813 O O . VAL A 1 100 ? -10.395 -3.765 1.034 1.00 97.81 100 VAL A O 1
ATOM 816 N N . ARG A 1 101 ? -10.817 -3.673 3.241 1.00 98.19 101 ARG A N 1
ATOM 817 C CA . ARG A 1 101 ? -10.014 -4.852 3.606 1.00 98.19 101 ARG A CA 1
ATOM 818 C C . ARG A 1 101 ? -10.266 -6.030 2.682 1.00 98.19 101 ARG A C 1
ATOM 820 O O . ARG A 1 101 ? -9.328 -6.575 2.118 1.00 98.19 101 ARG A O 1
ATOM 827 N N . ARG A 1 102 ? -11.533 -6.414 2.525 1.00 98.12 102 ARG A N 1
ATOM 828 C CA . ARG A 1 102 ? -11.895 -7.558 1.687 1.00 98.12 102 ARG A CA 1
ATOM 829 C C . ARG A 1 102 ? -11.512 -7.326 0.225 1.00 98.12 102 ARG A C 1
ATOM 831 O O . ARG A 1 102 ? -10.861 -8.177 -0.354 1.00 98.12 102 ARG A O 1
ATOM 838 N N . ALA A 1 103 ? -11.855 -6.165 -0.332 1.00 98.19 103 ALA A N 1
ATOM 839 C CA . ALA A 1 103 ? -11.580 -5.851 -1.733 1.00 98.19 103 ALA A CA 1
ATOM 840 C C . ALA A 1 103 ? -10.074 -5.848 -2.047 1.00 98.19 103 ALA A C 1
ATOM 842 O O . ALA A 1 103 ? -9.657 -6.424 -3.044 1.00 98.19 103 ALA A O 1
ATOM 843 N N . VAL A 1 104 ? -9.252 -5.265 -1.168 1.00 98.31 104 VAL A N 1
ATOM 844 C CA . VAL A 1 104 ? -7.791 -5.262 -1.332 1.00 98.31 104 VAL A CA 1
ATOM 845 C C . VAL A 1 104 ? -7.212 -6.672 -1.238 1.00 98.31 104 VAL A C 1
ATOM 847 O O . VAL A 1 104 ? -6.329 -7.013 -2.018 1.00 98.31 104 VAL A O 1
ATOM 850 N N . LEU A 1 105 ? -7.676 -7.488 -0.285 1.00 98.12 105 LEU A N 1
ATOM 851 C CA . LEU A 1 105 ? -7.183 -8.859 -0.121 1.00 98.12 105 LEU A CA 1
ATOM 852 C C . LEU A 1 105 ? -7.610 -9.771 -1.279 1.00 98.12 105 LEU A C 1
ATOM 854 O O . LEU A 1 105 ? -6.806 -10.590 -1.715 1.00 98.12 105 LEU A O 1
ATOM 858 N N . ASP A 1 106 ? -8.827 -9.601 -1.798 1.00 98.00 106 ASP A N 1
ATOM 859 C CA . ASP A 1 106 ? -9.317 -10.336 -2.967 1.00 98.00 106 ASP A CA 1
ATOM 860 C C . ASP A 1 106 ? -8.488 -9.966 -4.217 1.00 98.00 106 ASP A C 1
ATOM 862 O O . ASP A 1 106 ? -7.980 -10.853 -4.905 1.00 98.00 106 ASP A O 1
ATOM 866 N N . ASP A 1 107 ? -8.253 -8.673 -4.470 1.00 97.81 107 ASP A N 1
ATOM 867 C CA . ASP A 1 107 ? -7.423 -8.214 -5.597 1.00 97.81 107 ASP A CA 1
ATOM 868 C C . ASP A 1 107 ? -5.953 -8.633 -5.457 1.00 97.81 107 ASP A C 1
ATOM 870 O O . ASP A 1 107 ? -5.316 -9.011 -6.445 1.00 97.81 107 ASP A O 1
ATOM 874 N N . TYR A 1 108 ? -5.413 -8.612 -4.235 1.00 97.38 108 TYR A N 1
ATOM 875 C CA . TYR A 1 108 ? -4.090 -9.162 -3.947 1.00 97.38 108 TYR A CA 1
ATOM 876 C C . TYR A 1 108 ? -4.035 -10.647 -4.312 1.00 97.38 108 TYR A C 1
ATOM 878 O O . TYR A 1 108 ? -3.156 -11.072 -5.060 1.00 97.38 108 TYR A O 1
ATOM 886 N N . ALA A 1 109 ? -4.996 -11.439 -3.834 1.00 97.56 109 ALA A N 1
ATOM 887 C CA . ALA A 1 109 ? -5.050 -12.868 -4.104 1.00 97.56 109 ALA A CA 1
ATOM 888 C C . ALA A 1 109 ? -5.135 -13.150 -5.612 1.00 97.56 109 ALA A C 1
ATOM 890 O O . ALA A 1 109 ? -4.394 -13.997 -6.110 1.00 97.56 109 ALA A O 1
ATOM 891 N N . LEU A 1 110 ? -5.946 -12.403 -6.368 1.00 97.00 110 LEU A N 1
ATOM 892 C CA . LEU A 1 110 ? -6.019 -12.526 -7.831 1.00 97.00 110 LEU A CA 1
ATOM 893 C C . LEU A 1 110 ? -4.658 -12.303 -8.511 1.00 97.00 110 LEU A C 1
ATOM 895 O O . LEU A 1 110 ? -4.327 -12.996 -9.473 1.00 97.00 110 LEU A O 1
ATOM 899 N N . ARG A 1 111 ? -3.850 -11.372 -7.995 1.00 95.06 111 ARG A N 1
ATOM 900 C CA . ARG A 1 111 ? -2.520 -11.028 -8.531 1.00 95.06 111 ARG A CA 1
ATOM 901 C C . ARG A 1 111 ? -1.415 -11.981 -8.079 1.00 95.06 111 ARG A C 1
ATOM 903 O O . ARG A 1 111 ? -0.400 -12.095 -8.758 1.00 95.06 111 ARG A O 1
ATOM 910 N N . HIS A 1 112 ? -1.620 -12.676 -6.964 1.00 94.62 112 HIS A N 1
ATOM 911 C CA . HIS A 1 112 ? -0.627 -13.538 -6.321 1.00 94.62 112 HIS A CA 1
ATOM 912 C C . HIS A 1 112 ? -1.067 -15.013 -6.238 1.00 94.62 112 HIS A C 1
ATOM 914 O O . HIS A 1 112 ? -0.640 -15.745 -5.346 1.00 94.62 112 HIS A O 1
ATOM 920 N N . GLY A 1 113 ? -1.921 -15.474 -7.161 1.00 94.31 113 GLY A N 1
ATOM 921 C CA . GLY A 1 113 ? -2.274 -16.895 -7.297 1.00 94.31 113 GLY A CA 1
ATOM 922 C C . GLY A 1 113 ? -3.096 -17.471 -6.138 1.00 94.31 113 GLY A C 1
ATOM 923 O O . GLY A 1 113 ? -2.955 -18.643 -5.803 1.00 94.31 113 GLY A O 1
ATOM 924 N N . GLY A 1 114 ? -3.936 -16.651 -5.507 1.00 93.38 114 GLY A N 1
ATOM 925 C CA . GLY A 1 114 ? -4.778 -17.024 -4.367 1.00 93.38 114 GLY A CA 1
ATOM 926 C C . GLY A 1 114 ? -4.117 -16.838 -2.998 1.00 93.38 114 GLY A C 1
ATOM 927 O O . GLY A 1 114 ? -4.721 -17.185 -1.985 1.00 93.38 114 GLY A O 1
ATOM 928 N N . GLY A 1 115 ? -2.885 -16.322 -2.949 1.00 93.31 115 GLY A N 1
ATOM 929 C CA . GLY A 1 115 ? -2.149 -16.111 -1.704 1.00 93.31 115 GLY A CA 1
ATOM 930 C C . GLY A 1 115 ? -2.676 -14.954 -0.848 1.00 93.31 115 GLY A C 1
ATOM 931 O O . GLY A 1 115 ? -3.327 -14.034 -1.336 1.00 93.31 115 GLY A O 1
ATOM 932 N N . SER A 1 116 ? -2.324 -14.983 0.438 1.00 95.00 116 SER A N 1
ATOM 933 C CA . SER A 1 116 ? -2.526 -13.869 1.372 1.00 95.00 116 SER A CA 1
ATOM 934 C C . SER A 1 116 ? -1.251 -13.030 1.490 1.00 95.00 116 SER A C 1
ATOM 936 O O . SER A 1 116 ? -0.155 -13.594 1.440 1.00 95.00 116 SER A O 1
ATOM 938 N N . PRO A 1 117 ? -1.358 -11.708 1.709 1.00 96.94 117 PRO A N 1
ATOM 939 C CA . PRO A 1 117 ? -0.185 -10.861 1.855 1.00 96.94 117 PRO A CA 1
ATOM 940 C C . PRO A 1 117 ? 0.601 -11.195 3.132 1.00 96.94 117 PRO A C 1
ATOM 942 O O . PRO A 1 117 ? -0.004 -11.456 4.184 1.00 96.94 117 PRO A O 1
ATOM 945 N N . PRO A 1 118 ? 1.944 -11.114 3.094 1.00 97.56 118 PRO A N 1
ATOM 946 C CA . PRO A 1 118 ? 2.766 -11.115 4.297 1.00 97.56 118 PRO A CA 1
ATOM 947 C C . PRO A 1 118 ? 2.255 -10.089 5.311 1.00 97.56 118 PRO A C 1
ATOM 949 O O . PRO A 1 118 ? 1.897 -8.968 4.948 1.00 97.56 118 PRO A O 1
ATOM 952 N N . THR A 1 119 ? 2.206 -10.473 6.586 1.00 97.88 119 THR A N 1
ATOM 953 C CA . THR A 1 119 ? 1.664 -9.632 7.660 1.00 97.88 119 THR A CA 1
ATOM 954 C C . THR A 1 119 ? 2.677 -9.512 8.788 1.00 97.88 119 THR A C 1
ATOM 956 O O . THR A 1 119 ? 3.236 -10.517 9.222 1.00 97.88 119 THR A O 1
ATOM 959 N N . ILE A 1 120 ? 2.900 -8.290 9.268 1.00 97.12 120 ILE A N 1
ATOM 960 C CA . ILE A 1 120 ? 3.788 -7.997 10.397 1.00 97.12 120 ILE A CA 1
ATOM 961 C C . ILE A 1 120 ? 3.050 -7.195 11.463 1.00 97.12 120 ILE A C 1
ATOM 963 O O . ILE A 1 120 ? 2.109 -6.459 11.165 1.00 97.12 120 ILE A O 1
ATOM 967 N N . GLU A 1 121 ? 3.514 -7.297 12.703 1.00 97.31 121 GLU A N 1
ATOM 968 C CA . GLU A 1 121 ? 3.131 -6.376 13.767 1.00 97.31 121 GLU A CA 1
ATOM 969 C C . GLU A 1 121 ? 4.187 -5.273 13.884 1.00 97.31 121 GLU A C 1
ATOM 971 O O . GLU A 1 121 ? 5.372 -5.552 14.068 1.00 97.31 121 GLU A O 1
ATOM 976 N N . TRP A 1 122 ? 3.764 -4.012 13.789 1.00 94.31 122 TRP A N 1
ATOM 977 C CA . TRP A 1 122 ? 4.637 -2.853 13.957 1.00 94.31 122 TRP A CA 1
ATOM 978 C C . TRP A 1 122 ? 4.042 -1.888 14.984 1.00 94.31 122 TRP A C 1
ATOM 980 O O . TRP A 1 122 ? 2.927 -1.389 14.836 1.00 94.31 122 TRP A O 1
ATOM 990 N N . ALA A 1 123 ? 4.798 -1.614 16.051 1.00 94.44 123 ALA A N 1
ATOM 991 C CA . ALA A 1 123 ? 4.437 -0.615 17.046 1.00 94.44 123 ALA A CA 1
ATOM 992 C C . ALA A 1 123 ? 4.646 0.814 16.516 1.00 94.44 123 ALA A C 1
ATOM 994 O O . ALA A 1 123 ? 5.781 1.258 16.327 1.00 94.44 123 ALA A O 1
ATOM 995 N N . ILE A 1 124 ? 3.550 1.553 16.340 1.00 91.62 124 ILE A N 1
ATOM 996 C CA . ILE A 1 124 ? 3.551 2.920 15.799 1.00 91.62 124 ILE A CA 1
ATOM 997 C C . ILE A 1 124 ? 2.986 3.929 16.801 1.00 91.62 124 ILE A C 1
ATOM 999 O O . ILE A 1 124 ? 2.394 3.571 17.820 1.00 91.62 124 ILE A O 1
ATOM 1003 N N . ARG A 1 125 ? 3.172 5.219 16.518 1.00 87.50 125 ARG A N 1
ATOM 1004 C CA . ARG A 1 125 ? 2.419 6.292 17.180 1.00 87.50 125 ARG A CA 1
ATOM 1005 C C . ARG A 1 125 ? 1.177 6.574 16.337 1.00 87.50 125 ARG A C 1
ATOM 1007 O O . ARG A 1 125 ? 1.319 6.759 15.132 1.00 87.50 125 ARG A O 1
ATOM 1014 N N . LEU A 1 126 ? 0.003 6.562 16.963 1.00 83.00 126 LEU A N 1
ATOM 1015 C CA . LEU A 1 126 ? -1.277 6.836 16.305 1.00 83.00 126 LE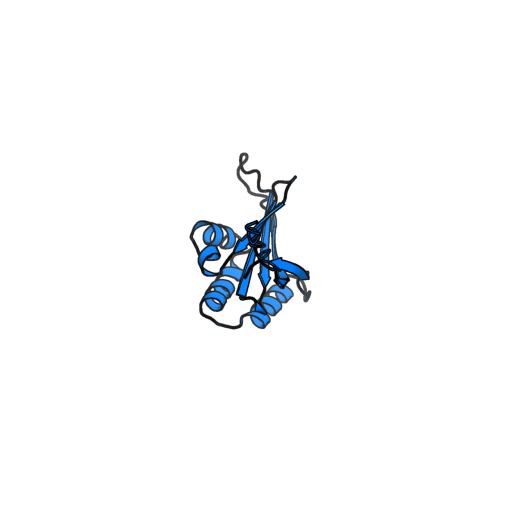U A CA 1
ATOM 1016 C C . LEU A 1 126 ? -1.658 8.309 16.393 1.00 83.00 126 LEU A C 1
ATOM 1018 O O . LEU A 1 126 ? -1.337 8.930 17.434 1.00 83.00 126 LEU A O 1
#

pLDDT: mean 90.12, std 13.49, range [38.72, 98.5]

Foldseek 3Di:
DDPDPDPPPPPQFWDKFKKFFLDKDAPPVDDPPDQFGMKTWIDRLVVQWIKIWTDRPPDIDIDIDHLVVCVPPPNLVVCCDPPNVVCNVVSVCSNVVDRCPVVSQVVSCVVVVNDGTDMDIDTHRD

Sequence (126 aa):
MQIGRRRKRARRATTPVLFHKVCEWQRNDRDPGDVVTERGVWLAFTARRVAVYEFDGRDTHAAVLQLDEVLGSTWQEKIDEAPAAWLLTHLERFASGVDVRRAVLDDYALRHGGGSPPTIEWAIRL

Radius of gyration: 18.13 Å; chains: 1; bounding box: 36×40×67 Å